Protein AF-A0A3A0BDJ6-F1 (afdb_monomer_lite)

Structure (mmCIF, N/CA/C/O backbone):
data_AF-A0A3A0BDJ6-F1
#
_entry.id   AF-A0A3A0BDJ6-F1
#
loop_
_atom_site.group_PDB
_atom_site.id
_atom_site.type_symbol
_atom_site.label_atom_id
_atom_site.label_alt_id
_atom_site.label_comp_id
_atom_site.l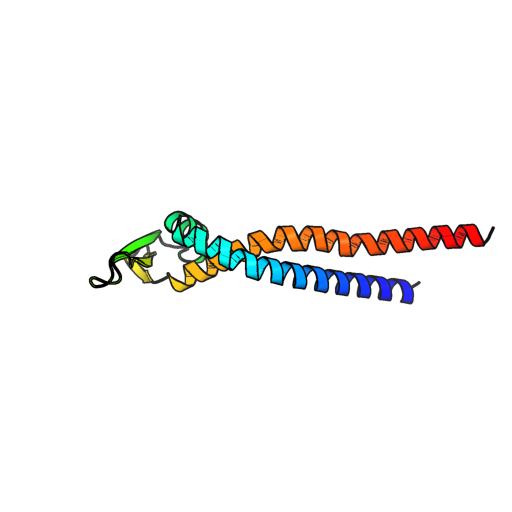abel_asym_id
_atom_site.label_entity_id
_atom_site.label_seq_id
_atom_site.pdbx_PDB_ins_code
_atom_site.Cartn_x
_atom_site.Cartn_y
_atom_site.Cartn_z
_atom_site.occupancy
_atom_site.B_iso_or_equiv
_atom_site.auth_seq_id
_atom_site.auth_comp_id
_atom_site.auth_asym_id
_atom_site.auth_atom_id
_atom_site.pdbx_PDB_model_num
ATOM 1 N N . MET A 1 1 ? 22.857 -13.213 -34.547 1.00 51.66 1 MET A N 1
ATOM 2 C CA . MET A 1 1 ? 21.525 -12.960 -33.936 1.00 51.66 1 MET A CA 1
ATOM 3 C C . MET A 1 1 ? 21.491 -13.129 -32.411 1.00 51.66 1 MET A C 1
ATOM 5 O O . MET A 1 1 ? 21.040 -12.197 -31.761 1.00 51.66 1 MET A O 1
ATOM 9 N N . LYS A 1 2 ? 22.020 -14.218 -31.819 1.00 54.47 2 LYS A N 1
ATOM 10 C CA . LYS A 1 2 ? 22.019 -14.462 -30.351 1.00 54.47 2 LYS A CA 1
ATOM 11 C C . LYS A 1 2 ? 22.566 -13.309 -29.479 1.00 54.47 2 LYS A C 1
ATOM 13 O O . LYS A 1 2 ? 21.906 -12.923 -28.523 1.00 54.47 2 LYS A O 1
ATOM 18 N N . LYS A 1 3 ? 23.711 -12.701 -29.836 1.00 57.44 3 LYS A N 1
ATOM 19 C CA . LYS A 1 3 ? 24.307 -11.581 -29.064 1.00 57.44 3 LYS A CA 1
ATOM 20 C C . LYS A 1 3 ? 23.465 -10.291 -29.082 1.00 57.44 3 LYS A C 1
ATOM 22 O O . LYS A 1 3 ? 23.394 -9.599 -28.075 1.00 57.44 3 LYS A O 1
ATOM 27 N N . ARG A 1 4 ? 22.789 -9.993 -30.202 1.00 59.91 4 ARG A N 1
ATOM 28 C CA . ARG A 1 4 ? 21.870 -8.842 -30.316 1.00 59.91 4 ARG A CA 1
ATOM 29 C C . ARG A 1 4 ? 20.599 -9.059 -29.491 1.00 59.91 4 ARG A C 1
ATOM 31 O O . ARG A 1 4 ? 20.152 -8.130 -28.846 1.00 59.91 4 ARG A O 1
ATOM 38 N N . PHE A 1 5 ? 20.060 -10.277 -29.467 1.00 62.16 5 PHE A N 1
ATOM 39 C CA . PHE A 1 5 ? 18.876 -10.602 -28.663 1.00 62.16 5 PHE A CA 1
ATOM 40 C C . PHE A 1 5 ? 19.155 -10.514 -27.153 1.00 62.16 5 PHE A C 1
ATOM 42 O O . PHE A 1 5 ? 18.351 -9.955 -26.414 1.00 62.16 5 PHE A O 1
ATOM 49 N N . GLY A 1 6 ? 20.328 -10.984 -26.709 1.00 68.25 6 GLY A N 1
ATOM 50 C CA . GLY A 1 6 ? 20.749 -10.885 -25.307 1.00 68.25 6 GLY A CA 1
ATOM 51 C C . GLY A 1 6 ? 20.923 -9.443 -24.818 1.00 68.25 6 GLY A C 1
ATOM 52 O O . GLY A 1 6 ? 20.474 -9.117 -23.725 1.00 68.25 6 GLY A O 1
ATOM 53 N N . GLY A 1 7 ? 21.500 -8.557 -25.640 1.00 69.75 7 GLY A N 1
ATOM 54 C CA . GLY A 1 7 ? 21.652 -7.138 -25.283 1.00 69.75 7 GLY A CA 1
ATOM 55 C C . GLY A 1 7 ? 20.323 -6.383 -25.165 1.00 69.75 7 GLY A C 1
ATOM 56 O O . GLY A 1 7 ? 20.200 -5.463 -24.364 1.00 69.75 7 GLY A O 1
ATOM 57 N N . VAL A 1 8 ? 19.310 -6.797 -25.926 1.00 72.06 8 VAL A N 1
ATOM 58 C CA . VAL A 1 8 ? 17.980 -6.167 -25.932 1.00 72.06 8 VAL A CA 1
ATOM 59 C C . VAL A 1 8 ? 17.157 -6.615 -24.735 1.00 72.06 8 VAL A C 1
ATOM 61 O O . VAL A 1 8 ? 16.563 -5.776 -24.068 1.00 72.06 8 VAL A O 1
ATOM 64 N N . LEU A 1 9 ? 17.203 -7.909 -24.409 1.00 75.62 9 LEU A N 1
ATOM 65 C CA . LEU A 1 9 ? 16.631 -8.444 -23.173 1.00 75.62 9 LEU A CA 1
ATOM 66 C C . LEU A 1 9 ? 17.267 -7.802 -21.934 1.00 75.62 9 LEU A C 1
ATOM 68 O O . LEU A 1 9 ? 16.553 -7.378 -21.032 1.00 75.62 9 LEU A O 1
ATOM 72 N N . ALA A 1 10 ? 18.596 -7.65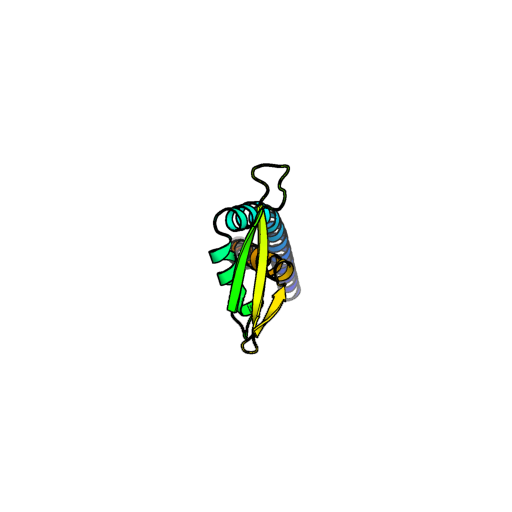9 -21.910 1.00 78.62 10 ALA A N 1
ATOM 73 C CA . ALA A 1 10 ? 19.286 -6.980 -20.816 1.00 78.62 10 ALA A CA 1
ATOM 74 C C . ALA A 1 10 ? 18.858 -5.505 -20.694 1.00 78.62 10 ALA A C 1
ATOM 76 O O . ALA A 1 10 ? 18.559 -5.044 -19.595 1.00 78.62 10 ALA A O 1
ATOM 77 N N . GLY A 1 11 ? 18.757 -4.779 -21.814 1.00 76.56 11 GLY A N 1
ATOM 78 C CA . GLY A 1 11 ? 18.287 -3.389 -21.828 1.00 76.56 11 GLY A CA 1
ATOM 79 C C . GLY A 1 11 ? 16.831 -3.226 -21.380 1.00 76.56 11 GLY A C 1
ATOM 80 O O . GLY A 1 11 ? 16.522 -2.291 -20.648 1.00 76.56 11 GLY A O 1
ATOM 81 N N . GLN A 1 12 ? 15.950 -4.155 -21.756 1.00 81.25 12 GLN A N 1
ATOM 82 C CA . GLN A 1 12 ? 14.553 -4.193 -21.309 1.00 81.25 12 GLN A CA 1
ATOM 83 C C . GLN A 1 12 ? 14.434 -4.447 -19.803 1.00 81.25 12 GLN A C 1
ATOM 85 O O . GLN A 1 12 ? 13.671 -3.758 -19.131 1.00 81.25 12 GLN A O 1
ATOM 90 N N . ILE A 1 13 ? 15.210 -5.393 -19.264 1.00 82.44 13 ILE A N 1
ATOM 91 C CA . ILE A 1 13 ? 15.235 -5.684 -17.823 1.00 82.44 13 ILE A CA 1
ATOM 92 C C . ILE A 1 13 ? 15.735 -4.463 -17.047 1.00 82.44 13 ILE A C 1
ATOM 94 O O . ILE A 1 13 ? 15.100 -4.054 -16.080 1.00 82.44 13 ILE A O 1
ATOM 98 N N . ILE A 1 14 ? 16.829 -3.837 -17.492 1.00 84.62 14 ILE A N 1
ATOM 99 C CA . ILE A 1 14 ? 17.374 -2.631 -16.851 1.00 84.62 14 ILE A CA 1
ATOM 100 C C . ILE A 1 14 ? 16.370 -1.474 -16.928 1.00 84.62 14 ILE A C 1
ATOM 102 O O . ILE A 1 14 ? 16.129 -0.811 -15.923 1.00 84.62 14 ILE A O 1
ATOM 106 N N . GLY A 1 15 ? 15.743 -1.255 -18.088 1.00 81.50 15 GLY A N 1
ATOM 107 C CA . GLY A 1 15 ? 14.713 -0.229 -18.259 1.00 81.50 15 GLY A CA 1
ATOM 108 C C . GLY A 1 15 ? 13.513 -0.442 -17.335 1.00 81.50 15 GLY A C 1
ATOM 109 O O . GLY A 1 15 ? 13.053 0.505 -16.703 1.00 81.50 15 GLY A O 1
ATOM 110 N N . LEU A 1 16 ? 13.056 -1.687 -17.187 1.00 84.81 16 LEU A N 1
ATOM 111 C CA . LEU A 1 16 ? 11.963 -2.041 -16.282 1.00 84.81 16 LEU A CA 1
ATOM 112 C C . LEU A 1 16 ? 12.345 -1.825 -14.811 1.00 84.81 16 LEU A C 1
ATOM 114 O O . LEU A 1 16 ? 11.549 -1.273 -14.053 1.00 84.81 16 LEU A O 1
ATOM 118 N N . ILE A 1 17 ? 13.572 -2.184 -14.419 1.00 85.81 17 ILE A N 1
ATOM 119 C CA . ILE A 1 17 ? 14.094 -1.914 -13.071 1.00 85.81 17 ILE A CA 1
ATOM 120 C C . ILE A 1 17 ? 14.106 -0.407 -12.800 1.00 85.81 17 ILE A C 1
ATOM 122 O O . ILE A 1 17 ? 13.586 0.022 -11.777 1.00 85.81 17 ILE A O 1
ATOM 126 N N . ILE A 1 18 ? 14.645 0.405 -13.714 1.00 87.25 18 ILE A N 1
ATOM 127 C CA . ILE A 1 18 ? 14.720 1.864 -13.538 1.00 87.25 18 ILE A CA 1
ATOM 128 C C . ILE A 1 18 ? 13.323 2.466 -13.398 1.00 87.25 18 ILE A C 1
ATOM 130 O O . ILE A 1 18 ? 13.089 3.250 -12.479 1.00 87.25 18 ILE A O 1
ATOM 134 N N . VAL A 1 19 ? 12.389 2.085 -14.273 1.00 87.94 19 VAL A N 1
ATOM 135 C CA . VAL A 1 19 ? 11.014 2.590 -14.219 1.00 87.94 19 VAL A CA 1
ATOM 136 C C . VAL A 1 19 ? 10.354 2.226 -12.898 1.00 87.94 19 VAL A C 1
ATOM 138 O O . VAL A 1 19 ? 9.771 3.103 -12.268 1.00 87.94 19 VAL A O 1
ATOM 141 N N . CYS A 1 20 ? 10.466 0.976 -12.448 1.00 86.00 20 CYS A N 1
ATOM 142 C CA . CYS A 1 20 ? 9.790 0.561 -11.224 1.00 86.00 20 CYS A CA 1
ATOM 143 C C . CYS A 1 20 ? 10.495 1.073 -9.953 1.00 86.00 20 CYS A C 1
ATOM 145 O O . CYS A 1 20 ? 9.831 1.329 -8.954 1.00 86.00 20 CYS A O 1
ATOM 147 N N . VAL A 1 21 ? 11.804 1.343 -9.984 1.00 88.56 21 VAL A N 1
ATOM 148 C CA . VAL A 1 21 ? 12.488 2.074 -8.900 1.00 88.56 21 VAL A CA 1
ATOM 149 C C . VAL A 1 21 ? 12.018 3.530 -8.846 1.00 88.56 21 VAL A C 1
ATOM 151 O O . VAL A 1 21 ? 11.658 4.019 -7.775 1.00 88.56 21 VAL A O 1
ATOM 154 N N . ALA A 1 22 ? 11.961 4.218 -9.989 1.00 87.75 22 ALA A N 1
ATOM 155 C CA . ALA A 1 22 ? 11.511 5.607 -10.061 1.00 87.75 22 ALA A CA 1
ATOM 156 C C . ALA A 1 22 ? 10.036 5.755 -9.653 1.00 87.75 22 ALA A C 1
ATOM 158 O O . ALA A 1 22 ? 9.699 6.622 -8.847 1.00 87.75 22 ALA A O 1
ATOM 159 N N . SER A 1 23 ? 9.155 4.879 -10.145 1.00 87.69 23 SER A N 1
ATOM 160 C CA . SER A 1 23 ? 7.747 4.872 -9.746 1.00 87.69 23 SER A CA 1
ATOM 161 C C . SER A 1 23 ? 7.569 4.479 -8.285 1.00 87.69 23 SER A C 1
ATOM 163 O O . SER A 1 23 ? 6.687 5.020 -7.630 1.00 87.69 23 SER A O 1
ATOM 165 N N . GLY A 1 24 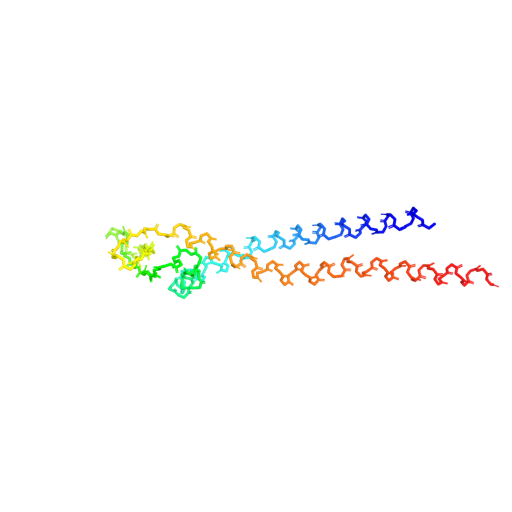? 8.402 3.576 -7.758 1.00 87.06 24 GLY A N 1
ATOM 166 C CA . GLY A 1 24 ? 8.421 3.224 -6.340 1.00 87.06 24 GLY A CA 1
ATOM 167 C C . GLY A 1 24 ? 8.744 4.430 -5.467 1.00 87.06 24 GLY A C 1
ATOM 168 O O . GLY A 1 24 ? 8.028 4.704 -4.512 1.00 87.06 24 GLY A O 1
ATOM 169 N N . PHE A 1 25 ? 9.753 5.217 -5.838 1.00 87.19 25 PHE A N 1
ATOM 170 C CA . PHE A 1 25 ? 10.107 6.439 -5.117 1.00 87.19 25 PHE A CA 1
ATOM 171 C C . PHE A 1 25 ? 8.987 7.490 -5.151 1.00 87.19 25 PHE A C 1
ATOM 173 O O . PHE A 1 25 ? 8.622 8.045 -4.115 1.00 87.19 25 PHE A O 1
ATOM 180 N N . ILE A 1 26 ? 8.386 7.724 -6.322 1.00 86.81 26 ILE A N 1
ATOM 181 C CA . ILE A 1 26 ? 7.255 8.655 -6.465 1.00 86.81 26 ILE A CA 1
ATOM 182 C C . ILE A 1 26 ? 6.052 8.166 -5.650 1.00 86.81 26 ILE A C 1
ATOM 184 O O . ILE A 1 26 ? 5.442 8.950 -4.919 1.00 86.81 26 ILE A O 1
ATOM 188 N N . ALA A 1 27 ? 5.730 6.874 -5.733 1.00 86.06 27 ALA A N 1
ATOM 189 C CA . ALA A 1 27 ? 4.652 6.271 -4.966 1.00 86.06 27 ALA A CA 1
ATOM 190 C C . ALA A 1 27 ? 4.919 6.377 -3.462 1.00 86.06 27 ALA A C 1
ATOM 192 O O . ALA A 1 27 ? 3.989 6.729 -2.747 1.00 86.06 27 ALA A O 1
ATOM 193 N N . LEU A 1 28 ? 6.165 6.171 -3.003 1.00 83.94 28 LEU A N 1
ATOM 194 C CA . LEU A 1 28 ? 6.582 6.295 -1.600 1.00 83.94 28 LEU A CA 1
ATOM 195 C C . LEU A 1 28 ? 6.370 7.715 -1.043 1.00 83.94 28 LEU A C 1
ATOM 197 O O . LEU A 1 28 ? 5.900 7.897 0.076 1.00 83.94 28 LEU A O 1
ATOM 201 N N . ILE A 1 29 ? 6.684 8.747 -1.817 1.00 85.44 29 ILE A N 1
ATOM 202 C CA . ILE A 1 29 ? 6.438 10.126 -1.371 1.00 85.44 29 ILE A CA 1
ATOM 203 C C . ILE A 1 29 ? 4.932 10.429 -1.383 1.00 85.44 29 ILE A C 1
ATOM 205 O O . ILE A 1 29 ? 4.403 11.043 -0.456 1.00 85.44 29 ILE A O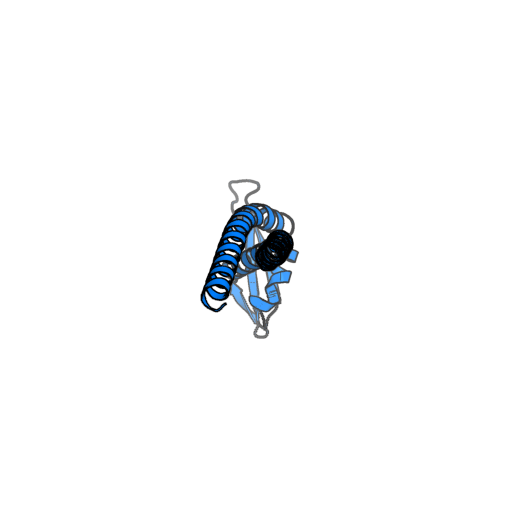 1
ATOM 209 N N . SER A 1 30 ? 4.224 9.957 -2.409 1.00 82.25 30 SER A N 1
ATOM 210 C CA . SER A 1 30 ? 2.808 10.272 -2.614 1.00 82.25 30 SER A CA 1
ATOM 211 C C . SER A 1 30 ? 1.892 9.579 -1.602 1.00 82.25 30 SER A C 1
ATOM 213 O O . SER A 1 30 ? 0.968 10.211 -1.093 1.00 82.25 30 SER A O 1
ATOM 215 N N . PHE A 1 31 ? 2.142 8.306 -1.264 1.00 82.31 31 PHE A N 1
ATOM 216 C CA . PHE A 1 31 ? 1.271 7.565 -0.341 1.00 82.31 31 PHE A CA 1
ATOM 217 C C . PHE A 1 31 ? 1.356 8.096 1.092 1.00 82.31 31 PHE A C 1
ATOM 219 O O . PHE A 1 31 ? 0.364 8.024 1.804 1.00 82.31 31 PHE A O 1
ATOM 226 N N . GLY A 1 32 ? 2.499 8.647 1.520 1.00 76.62 32 GLY A N 1
ATOM 227 C CA . GLY A 1 32 ? 2.616 9.256 2.845 1.00 76.62 32 GLY A CA 1
ATOM 228 C C . GLY A 1 32 ? 1.696 10.471 2.984 1.00 76.62 32 GLY A C 1
ATOM 229 O O . GLY A 1 32 ? 0.949 10.580 3.954 1.00 76.62 32 GLY A O 1
ATOM 230 N N . ALA A 1 33 ? 1.694 11.345 1.972 1.00 81.00 33 ALA A N 1
ATOM 231 C CA . ALA A 1 33 ? 0.830 12.522 1.939 1.00 81.00 33 ALA A CA 1
ATOM 232 C C . ALA A 1 33 ? -0.651 12.147 1.769 1.00 81.00 33 ALA A C 1
ATOM 234 O O . ALA A 1 33 ? -1.491 12.588 2.549 1.00 81.00 33 ALA A O 1
ATOM 235 N N . ILE A 1 34 ? -0.978 11.311 0.779 1.00 82.00 34 ILE A N 1
ATOM 236 C CA . ILE A 1 34 ? -2.366 10.930 0.484 1.00 82.00 34 ILE A CA 1
ATOM 237 C C . ILE A 1 34 ? -2.916 10.047 1.603 1.00 82.00 34 ILE A C 1
ATOM 239 O O . ILE A 1 34 ? -3.936 10.385 2.192 1.00 82.00 34 ILE A O 1
ATOM 243 N N . GLY A 1 35 ? -2.210 8.964 1.933 1.00 80.75 35 GLY A N 1
ATOM 244 C CA . GLY A 1 35 ? -2.609 7.986 2.942 1.00 80.75 35 GLY A CA 1
ATOM 245 C C . GLY A 1 35 ? -2.747 8.600 4.332 1.00 80.75 35 GLY A C 1
ATOM 246 O O . GLY A 1 35 ? -3.731 8.334 5.019 1.00 80.75 35 GLY A O 1
ATOM 247 N N . GLY A 1 36 ? -1.816 9.473 4.729 1.00 80.19 36 GLY A N 1
ATOM 248 C CA . GLY A 1 36 ? -1.900 10.190 6.002 1.00 80.19 36 GLY A CA 1
ATOM 249 C C . GLY A 1 36 ? -3.121 11.110 6.078 1.00 80.19 36 GLY A C 1
ATOM 250 O O . GLY A 1 36 ? -3.862 11.071 7.060 1.00 80.19 36 GLY A O 1
ATOM 251 N N . VAL A 1 37 ? -3.381 11.894 5.025 1.00 83.50 37 VAL A N 1
ATOM 252 C CA . VAL A 1 37 ? -4.548 12.789 4.976 1.00 83.50 37 VAL A CA 1
ATOM 253 C C . VAL A 1 37 ? -5.853 11.997 4.950 1.00 83.50 37 VAL A C 1
ATOM 255 O O . VAL A 1 37 ? -6.771 12.351 5.682 1.00 83.50 37 VAL A O 1
ATOM 258 N N . THR A 1 38 ? -5.946 10.913 4.177 1.00 84.06 38 THR A N 1
ATOM 259 C CA . THR A 1 38 ? -7.157 10.076 4.124 1.00 84.06 38 THR A CA 1
ATOM 260 C C . THR A 1 38 ? -7.432 9.362 5.441 1.00 84.06 38 THR A C 1
ATOM 262 O O . THR A 1 38 ? -8.584 9.278 5.852 1.00 84.06 38 THR A O 1
ATOM 265 N N . MET A 1 39 ? -6.394 8.898 6.146 1.00 81.69 39 MET A N 1
ATOM 266 C CA . MET A 1 39 ? -6.559 8.306 7.479 1.00 81.69 39 MET A CA 1
ATOM 267 C C . MET A 1 39 ? -7.018 9.337 8.508 1.00 81.69 39 MET A C 1
ATOM 269 O O . MET A 1 39 ? -7.760 8.991 9.419 1.00 81.69 39 MET A O 1
ATOM 273 N N . ALA A 1 40 ? -6.606 10.597 8.366 1.00 81.25 40 ALA A N 1
ATOM 274 C CA . ALA A 1 40 ? -7.054 11.669 9.246 1.00 81.25 40 ALA A CA 1
ATOM 275 C C . ALA A 1 40 ? -8.477 12.157 8.917 1.00 81.25 40 ALA A C 1
ATOM 277 O O . ALA A 1 40 ? -9.228 12.497 9.828 1.00 81.25 40 ALA A O 1
ATOM 278 N N . SER A 1 41 ? -8.855 12.211 7.636 1.00 84.44 41 SER A N 1
ATOM 279 C CA . SER A 1 41 ? -10.141 12.767 7.193 1.00 84.44 41 SER A CA 1
ATOM 280 C C . SER A 1 41 ? -11.275 11.744 7.135 1.00 84.44 41 SER A C 1
ATOM 282 O O . SER A 1 41 ? -12.423 12.095 7.398 1.00 84.44 41 SER A O 1
ATOM 284 N N . ALA A 1 42 ? -10.966 10.490 6.810 1.00 85.31 42 ALA A N 1
ATOM 285 C CA . ALA A 1 42 ? -11.920 9.392 6.681 1.00 85.31 42 ALA A CA 1
ATOM 286 C C . ALA A 1 42 ? -11.353 8.088 7.287 1.00 85.31 42 ALA A C 1
ATOM 288 O O . ALA A 1 42 ? -11.174 7.089 6.575 1.00 85.31 42 ALA A O 1
ATOM 289 N N . PRO A 1 43 ? -11.057 8.069 8.603 1.00 83.38 43 PRO A N 1
ATOM 290 C CA . PRO A 1 43 ? -10.428 6.923 9.256 1.00 83.38 43 PRO A CA 1
ATOM 291 C C . PRO A 1 43 ? -11.268 5.649 9.140 1.00 83.38 43 PRO A C 1
ATOM 293 O O . PRO A 1 43 ? -10.748 4.607 8.753 1.00 83.38 43 PRO A O 1
ATOM 296 N N . GLU A 1 44 ? -12.573 5.726 9.409 1.00 85.00 44 GLU A N 1
ATOM 297 C CA . GLU A 1 44 ? -13.458 4.555 9.414 1.00 85.00 44 GLU A CA 1
ATOM 298 C C . GLU A 1 44 ? -13.488 3.846 8.052 1.00 85.00 44 GLU A C 1
ATOM 300 O O . GLU A 1 44 ? -13.244 2.645 7.974 1.00 85.00 44 GLU A O 1
ATOM 305 N N . GLN A 1 45 ? -13.687 4.599 6.967 1.00 87.38 45 GLN A N 1
ATOM 306 C CA . GLN A 1 45 ? -13.685 4.060 5.601 1.00 87.38 45 GLN A CA 1
ATOM 307 C C . GLN A 1 45 ? -12.331 3.433 5.248 1.00 87.38 45 GLN A C 1
ATOM 309 O O . GLN A 1 45 ? -12.266 2.364 4.639 1.00 87.38 45 GLN A O 1
ATOM 314 N N . THR A 1 46 ? -11.243 4.082 5.669 1.00 86.69 46 THR A N 1
ATOM 315 C CA . THR A 1 46 ? -9.880 3.606 5.416 1.00 86.69 46 THR A CA 1
ATOM 316 C C . THR A 1 46 ? -9.605 2.284 6.135 1.00 86.69 46 THR A C 1
ATOM 318 O O . THR A 1 46 ? -9.030 1.367 5.547 1.00 86.69 46 THR A O 1
ATOM 321 N N . PHE A 1 47 ? -10.039 2.146 7.389 1.00 88.19 47 PHE A N 1
ATOM 322 C CA . PHE A 1 47 ? -9.846 0.918 8.160 1.00 88.19 47 PHE A CA 1
ATOM 323 C C . PHE A 1 47 ? -10.810 -0.200 7.751 1.00 88.19 47 PHE A C 1
ATOM 325 O O . PHE A 1 47 ? -10.412 -1.364 7.747 1.00 88.19 47 PHE A O 1
ATOM 332 N N . GLN A 1 48 ? -12.029 0.131 7.320 1.00 88.44 48 GLN A N 1
ATOM 333 C CA . GLN A 1 48 ? -12.960 -0.839 6.739 1.00 88.44 48 GLN A CA 1
ATOM 334 C C . GLN A 1 48 ? -12.434 -1.431 5.428 1.00 88.44 48 GLN A C 1
ATOM 336 O O . GLN A 1 48 ? -12.582 -2.629 5.201 1.00 88.44 48 GLN A O 1
ATOM 341 N N . TYR A 1 49 ? -11.754 -0.638 4.594 1.00 87.94 49 TYR A N 1
ATOM 342 C CA . TYR A 1 49 ? -11.129 -1.139 3.365 1.00 87.94 49 TYR A CA 1
ATOM 343 C C . TYR A 1 49 ? -10.107 -2.258 3.632 1.00 87.94 49 TYR A C 1
ATOM 345 O O . TYR A 1 49 ? -10.008 -3.213 2.862 1.00 87.94 49 TYR A O 1
ATOM 353 N N . VAL A 1 50 ? -9.370 -2.175 4.744 1.00 90.00 50 VAL A N 1
ATOM 354 C CA . VAL A 1 50 ? -8.359 -3.179 5.119 1.00 90.00 50 VAL A CA 1
ATOM 355 C C . VAL A 1 50 ? -8.856 -4.239 6.095 1.00 90.00 50 VAL A C 1
ATOM 357 O O . VAL A 1 50 ? -8.123 -5.192 6.368 1.00 90.00 50 VAL A O 1
ATOM 360 N N . ALA A 1 51 ? -10.097 -4.123 6.572 1.00 88.25 51 ALA A N 1
ATOM 361 C CA . ALA A 1 51 ? -10.717 -5.060 7.504 1.00 88.25 51 ALA A CA 1
ATOM 362 C C . ALA A 1 51 ? -10.615 -6.535 7.073 1.00 88.25 51 ALA A C 1
ATOM 364 O O . ALA A 1 51 ? -10.269 -7.355 7.924 1.00 88.25 51 ALA A O 1
ATOM 365 N N . PRO A 1 52 ? -10.794 -6.907 5.784 1.00 89.50 52 PRO A N 1
ATOM 366 C CA . PRO A 1 52 ? -10.662 -8.303 5.361 1.00 89.50 52 PRO A CA 1
ATOM 367 C C . PRO A 1 52 ? -9.267 -8.900 5.601 1.00 89.50 52 PRO A C 1
ATOM 369 O O . PRO A 1 52 ? -9.132 -10.111 5.748 1.00 89.50 52 PRO A O 1
ATOM 372 N N . PHE A 1 53 ? -8.224 -8.065 5.645 1.00 88.44 53 PHE A N 1
ATOM 373 C CA . PHE A 1 53 ? -6.840 -8.500 5.851 1.00 88.44 53 PHE A CA 1
ATOM 374 C C . PHE A 1 53 ? -6.417 -8.444 7.319 1.00 88.44 53 PHE A C 1
ATOM 376 O O . PHE A 1 53 ? -5.578 -9.233 7.753 1.00 88.44 53 PHE A O 1
ATOM 383 N N . THR A 1 54 ? -6.970 -7.511 8.092 1.00 89.12 54 THR A N 1
ATOM 384 C CA . THR A 1 54 ? -6.607 -7.319 9.502 1.00 89.12 54 THR A CA 1
ATOM 385 C C . THR A 1 54 ? -7.496 -8.069 10.479 1.00 89.12 54 THR A C 1
ATOM 387 O O . THR A 1 54 ? -7.020 -8.435 11.552 1.00 89.12 54 THR A O 1
ATOM 390 N N . CYS A 1 55 ? -8.752 -8.314 10.115 1.00 89.81 55 CYS A N 1
ATOM 391 C CA . CYS A 1 55 ? -9.772 -8.945 10.944 1.00 89.81 55 CYS A CA 1
ATOM 392 C C . CYS A 1 55 ? -10.668 -9.870 10.089 1.00 89.81 55 CYS A C 1
ATOM 394 O O . CYS A 1 55 ? -11.851 -9.598 9.910 1.00 89.81 55 CYS A O 1
ATOM 396 N N . PRO A 1 56 ? -10.131 -10.973 9.530 1.00 87.06 56 PRO A N 1
ATOM 397 C CA . PRO A 1 56 ? -10.859 -11.811 8.569 1.00 87.06 56 PRO A CA 1
ATOM 398 C C . PRO A 1 56 ? -12.067 -12.553 9.165 1.00 87.06 56 PRO A C 1
ATOM 400 O O . PRO A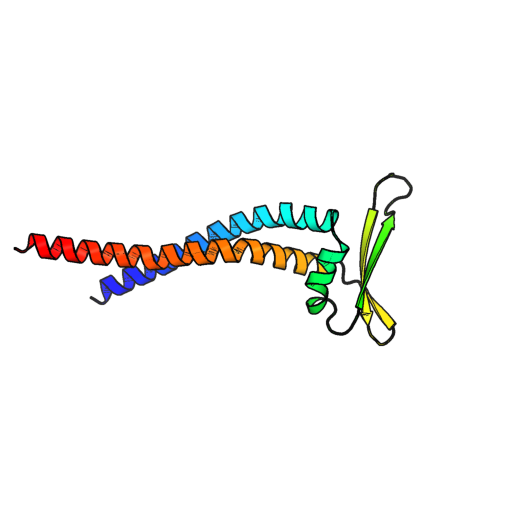 1 56 ? -13.006 -12.869 8.443 1.00 87.06 56 PRO A O 1
ATOM 403 N N . ASN A 1 57 ? -12.042 -12.838 10.470 1.00 87.19 57 ASN A N 1
ATOM 404 C CA . ASN A 1 57 ? -13.057 -13.640 11.168 1.00 87.19 57 ASN A CA 1
ATOM 405 C C . ASN A 1 57 ? -13.831 -12.828 12.222 1.00 87.19 57 ASN A C 1
ATOM 407 O O . ASN A 1 57 ? -14.391 -13.401 13.157 1.00 87.19 57 ASN A O 1
ATOM 411 N N . GLY A 1 58 ? -13.807 -11.500 12.124 1.00 86.38 58 GLY A N 1
ATOM 412 C CA . GLY A 1 58 ? -14.404 -10.619 13.119 1.00 86.38 58 GLY A CA 1
ATOM 413 C C . GLY A 1 58 ? -14.908 -9.319 12.514 1.00 86.38 58 GLY A C 1
ATOM 414 O O . GLY A 1 58 ? -14.893 -9.122 11.299 1.00 86.38 58 GLY A O 1
ATOM 415 N N . THR A 1 59 ? -15.357 -8.425 13.382 1.00 89.00 59 THR A N 1
ATOM 416 C CA . THR A 1 59 ? -15.790 -7.079 13.017 1.00 89.00 59 THR A CA 1
ATOM 417 C C . THR A 1 59 ? -14.764 -6.066 13.487 1.00 89.00 59 THR A C 1
ATOM 419 O O . THR A 1 59 ? -14.306 -6.116 14.628 1.00 89.00 59 THR A O 1
ATOM 422 N N . VAL A 1 60 ? -14.409 -5.135 12.606 1.00 90.31 60 VAL A N 1
ATOM 423 C CA . VAL A 1 60 ? -13.538 -4.017 12.965 1.00 90.31 60 VAL A CA 1
ATOM 424 C C . VAL A 1 60 ? -14.370 -2.955 13.675 1.00 90.31 60 VAL A C 1
ATOM 426 O O . VAL A 1 60 ? -15.311 -2.420 13.094 1.00 90.31 60 VAL A O 1
ATOM 429 N N . GLU A 1 61 ? -14.010 -2.645 14.916 1.00 88.69 61 GLU A N 1
ATOM 430 C CA . GLU A 1 61 ? -14.538 -1.510 15.666 1.00 88.69 61 GLU A CA 1
ATOM 431 C C . GLU A 1 61 ? -13.522 -0.365 15.657 1.00 88.69 61 GLU A C 1
ATOM 433 O O . GLU A 1 61 ? -12.325 -0.552 15.887 1.00 88.69 61 GLU A O 1
ATOM 438 N N . TYR A 1 62 ? -14.021 0.839 15.395 1.00 84.56 62 TYR A N 1
ATOM 439 C CA . TYR A 1 62 ? -13.250 2.072 15.424 1.00 84.56 62 TYR A CA 1
ATOM 440 C C . TYR A 1 62 ? -13.661 2.895 16.642 1.00 84.56 62 TYR A C 1
ATOM 442 O O . TYR A 1 62 ? -14.844 3.185 16.830 1.00 84.56 62 TYR A O 1
ATOM 450 N N . GLN A 1 63 ? -12.685 3.302 17.453 1.00 85.00 63 GLN A N 1
ATOM 451 C CA . GLN A 1 63 ? -12.911 4.197 18.580 1.00 85.00 63 GLN A CA 1
ATOM 452 C C . GLN A 1 63 ? -11.964 5.390 18.514 1.00 85.00 63 GLN A C 1
ATOM 454 O O . GLN A 1 63 ? -10.739 5.252 18.508 1.00 85.00 63 GLN A O 1
ATOM 459 N N . GLN A 1 64 ? -12.551 6.584 18.510 1.00 81.69 64 GLN A N 1
ATOM 460 C CA . GLN A 1 64 ? -11.820 7.834 18.641 1.00 81.69 64 GLN A CA 1
ATOM 461 C C . GLN A 1 64 ? -11.962 8.341 20.070 1.00 81.69 64 GLN A C 1
ATOM 463 O O . GLN A 1 64 ? -13.072 8.559 20.555 1.00 81.69 64 GLN A O 1
ATOM 468 N N . TYR A 1 65 ? -10.839 8.551 20.745 1.00 80.38 65 TYR A N 1
ATOM 469 C CA . TYR A 1 65 ? -10.819 9.054 22.112 1.00 80.38 65 TYR A CA 1
ATOM 470 C C . TYR A 1 65 ? -9.922 10.275 22.216 1.00 80.38 65 TYR A C 1
ATOM 472 O O . TYR A 1 65 ? -9.002 10.502 21.426 1.00 80.38 65 TYR A O 1
ATOM 480 N N . ARG A 1 66 ? -10.214 11.103 23.214 1.00 76.69 66 ARG A N 1
ATOM 481 C CA . ARG A 1 66 ? -9.397 12.269 23.518 1.00 76.69 66 ARG A CA 1
ATOM 482 C C . ARG A 1 66 ? -8.104 11.785 24.167 1.00 76.69 66 ARG A C 1
ATOM 484 O O . ARG A 1 66 ? -8.135 11.225 25.259 1.00 76.69 66 ARG A O 1
ATOM 491 N N . ALA A 1 67 ? -6.982 11.986 23.485 1.00 72.50 67 ALA A N 1
ATOM 492 C CA . ALA A 1 67 ? -5.683 11.497 23.931 1.00 72.50 67 ALA A CA 1
ATOM 493 C C . ALA A 1 67 ? -5.155 12.293 25.134 1.00 72.50 67 ALA A C 1
ATOM 495 O O . ALA A 1 67 ? -4.433 11.756 25.968 1.00 72.50 67 ALA A O 1
ATOM 496 N N . SER A 1 68 ? -5.538 13.571 25.242 1.00 70.19 68 SER A N 1
ATOM 497 C CA . SER A 1 68 ? -5.103 14.448 26.326 1.00 70.19 68 SER A CA 1
ATOM 498 C C . SER A 1 68 ? -6.196 15.407 26.785 1.00 70.19 68 SER A C 1
ATOM 500 O O . SER A 1 68 ? -6.858 16.093 25.997 1.00 70.19 68 SER A O 1
ATOM 502 N N . TYR A 1 69 ? -6.349 15.508 28.104 1.00 67.12 69 TYR A N 1
ATOM 503 C CA . TYR A 1 69 ? -7.200 16.515 28.737 1.00 67.12 69 TYR A CA 1
ATOM 504 C C . TYR A 1 69 ? -6.536 17.902 28.763 1.00 67.12 69 TYR A C 1
ATOM 506 O O . TYR A 1 69 ? -7.245 18.906 28.776 1.00 67.12 69 TYR A O 1
ATOM 514 N N . ASN A 1 70 ? -5.200 17.968 28.669 1.00 70.00 70 ASN A N 1
ATOM 515 C CA . ASN A 1 70 ? -4.418 19.209 28.765 1.00 70.00 70 ASN A CA 1
ATOM 516 C C . ASN A 1 70 ? -4.135 19.884 27.413 1.00 70.00 70 ASN A C 1
ATOM 518 O O . ASN A 1 70 ? -3.657 21.017 27.388 1.00 70.00 70 ASN A O 1
ATOM 522 N N . ARG A 1 71 ? -4.423 19.218 26.289 1.00 67.88 71 ARG A N 1
ATOM 523 C CA . ARG A 1 71 ? -4.280 19.783 24.939 1.00 67.88 71 ARG A CA 1
ATOM 524 C C . ARG A 1 71 ? -5.604 19.666 24.181 1.00 67.88 71 ARG A C 1
ATOM 526 O O . ARG A 1 71 ? -5.954 18.576 23.729 1.00 67.88 71 ARG A O 1
ATOM 533 N N . PRO A 1 72 ? -6.395 20.749 24.078 1.00 67.69 72 PRO A N 1
ATOM 534 C CA . PRO A 1 72 ? -7.630 20.714 23.304 1.00 67.69 72 PRO A CA 1
ATOM 535 C C . PRO A 1 72 ? -7.311 20.403 21.834 1.00 67.69 72 PRO A C 1
ATOM 537 O O . PRO A 1 72 ? -6.480 21.071 21.226 1.00 67.69 72 PRO A O 1
ATOM 540 N N . GLY A 1 73 ? -7.954 19.368 21.285 1.00 67.69 73 GLY A N 1
ATOM 541 C CA . GLY A 1 73 ? -7.768 18.917 19.899 1.00 67.69 73 GLY A CA 1
ATOM 542 C C . GLY A 1 73 ? -6.902 17.665 19.714 1.00 67.69 73 GLY A C 1
ATOM 543 O O . GLY A 1 73 ? -6.817 17.165 18.598 1.00 67.69 73 GLY A O 1
ATOM 544 N N . GLU A 1 74 ? -6.289 17.127 20.773 1.00 71.69 74 GLU A N 1
ATOM 545 C CA . GLU A 1 74 ? -5.502 15.891 20.682 1.00 71.69 74 GLU A CA 1
ATOM 546 C C . GLU A 1 74 ? -6.432 14.666 20.743 1.00 71.69 74 GLU A C 1
ATOM 548 O O . GLU A 1 74 ? -6.932 14.286 21.807 1.00 71.69 74 GLU A O 1
ATOM 553 N N . TYR A 1 75 ? -6.695 14.070 19.581 1.00 73.69 75 TYR A N 1
ATOM 554 C CA . TYR A 1 75 ? -7.469 12.838 19.436 1.00 73.69 75 TYR A CA 1
ATOM 555 C C . TYR A 1 75 ? -6.544 11.691 19.041 1.00 73.69 75 TYR A C 1
ATOM 557 O O . TYR A 1 75 ? -5.624 11.875 18.247 1.00 73.69 75 TYR A O 1
ATOM 565 N N . SER A 1 76 ? -6.801 10.512 19.595 1.00 78.50 76 SER A N 1
ATOM 566 C CA . SER A 1 76 ? -6.151 9.267 19.206 1.00 78.50 76 SER A CA 1
ATOM 567 C C . SER A 1 76 ? -7.199 8.281 18.708 1.00 78.50 76 SER A C 1
ATOM 569 O O . SER A 1 76 ? -8.393 8.402 19.002 1.00 78.50 76 SER A O 1
ATOM 571 N N . ILE A 1 77 ? -6.730 7.330 17.916 1.00 82.69 77 ILE A N 1
ATOM 572 C CA . ILE A 1 77 ? -7.537 6.328 17.242 1.00 82.69 77 ILE A CA 1
ATOM 573 C C . ILE A 1 77 ? -7.075 4.963 17.732 1.00 82.69 77 ILE A C 1
ATOM 575 O O . ILE A 1 77 ? -5.884 4.661 17.676 1.00 82.69 77 ILE A O 1
ATOM 579 N N . ILE A 1 78 ? -8.026 4.144 18.169 1.00 87.12 78 ILE A N 1
ATOM 580 C CA . ILE A 1 78 ? -7.832 2.711 18.380 1.00 87.12 78 ILE A CA 1
ATOM 581 C C . ILE A 1 78 ? -8.743 1.965 17.408 1.00 87.12 78 ILE A C 1
ATOM 583 O O . ILE A 1 78 ? -9.914 2.312 17.226 1.00 87.12 78 ILE A O 1
ATOM 587 N N . VAL A 1 79 ? -8.179 0.940 16.778 1.00 89.19 79 VAL A N 1
ATOM 588 C CA . VAL A 1 79 ? -8.884 0.017 15.892 1.00 89.19 79 VAL A CA 1
ATOM 589 C C . VAL A 1 79 ? -8.795 -1.375 16.502 1.00 89.19 79 VAL A C 1
ATOM 591 O O . VAL A 1 79 ? -7.707 -1.944 16.617 1.00 89.19 79 VAL A O 1
ATOM 594 N N . GLU A 1 80 ? -9.941 -1.934 16.873 1.00 92.12 80 GLU A N 1
ATOM 595 C CA . GLU A 1 80 ? -10.037 -3.265 17.469 1.00 92.12 80 GLU A CA 1
ATOM 596 C C . GLU A 1 80 ? -10.688 -4.241 16.492 1.00 92.12 80 GLU A C 1
ATOM 598 O O . GLU A 1 80 ? -11.614 -3.901 15.760 1.00 92.12 80 GLU A O 1
ATOM 603 N N . CYS A 1 81 ? -10.212 -5.480 16.491 1.00 91.94 81 CYS A N 1
ATOM 604 C CA . CYS A 1 81 ? -10.912 -6.603 15.886 1.00 91.94 81 CYS A CA 1
ATOM 605 C C . CYS A 1 81 ? -11.688 -7.322 16.988 1.00 91.94 81 CYS A C 1
ATOM 607 O O . CYS A 1 81 ? -11.082 -7.774 17.964 1.00 91.94 81 CYS A O 1
ATOM 609 N N . VAL A 1 82 ? -13.006 -7.412 16.828 1.00 92.38 82 VAL A N 1
ATOM 610 C CA . VAL A 1 82 ? -13.904 -8.153 17.715 1.00 92.38 82 VAL A CA 1
ATOM 611 C C . VAL A 1 82 ? -14.243 -9.476 17.041 1.00 92.38 82 VAL A C 1
ATOM 613 O O . VAL A 1 82 ? -14.889 -9.500 15.993 1.00 92.38 82 VAL A O 1
ATOM 616 N N . ALA A 1 83 ? -13.768 -10.582 17.604 1.00 89.69 83 ALA A N 1
ATOM 617 C CA . ALA A 1 83 ? -14.068 -11.912 17.089 1.00 89.69 83 ALA A CA 1
ATOM 618 C C . ALA A 1 83 ? -15.470 -12.379 17.524 1.00 89.69 83 ALA A C 1
ATOM 620 O O . ALA A 1 83 ? -16.087 -11.818 18.429 1.00 89.69 83 ALA A O 1
ATOM 621 N N . ALA A 1 84 ? -15.983 -13.430 16.879 1.00 86.75 84 ALA A N 1
ATOM 622 C CA . ALA A 1 84 ? -17.318 -13.971 17.159 1.00 86.75 84 ALA A CA 1
ATOM 623 C C . ALA A 1 84 ? -17.490 -14.505 18.598 1.00 86.75 84 ALA A C 1
ATOM 625 O O . ALA A 1 84 ? -18.613 -14.618 19.081 1.00 86.75 84 ALA A O 1
ATOM 626 N N . ASP A 1 85 ? -16.388 -14.819 19.283 1.00 87.81 85 ASP A N 1
ATOM 627 C CA . ASP A 1 85 ? -16.358 -15.211 20.697 1.00 87.81 85 ASP A CA 1
ATOM 628 C C . ASP A 1 85 ? -16.368 -14.008 21.663 1.00 87.81 85 ASP A C 1
ATOM 630 O O . ASP A 1 85 ? -16.347 -14.187 22.880 1.00 87.81 85 ASP A O 1
ATOM 634 N N . GLY A 1 86 ? -16.408 -12.781 21.133 1.00 84.88 86 GLY A N 1
ATOM 635 C CA . GLY A 1 86 ? -16.366 -11.535 21.894 1.00 84.88 86 GLY A CA 1
ATOM 636 C C . GLY A 1 86 ? -14.960 -11.103 22.314 1.00 84.88 86 GLY A C 1
ATOM 637 O O . GLY A 1 86 ? -14.824 -10.069 22.973 1.00 84.88 86 GLY A O 1
ATOM 638 N N . SER A 1 87 ? -13.911 -11.847 21.946 1.00 89.81 87 SER A N 1
ATOM 639 C CA . SER A 1 87 ? -12.534 -11.433 22.212 1.00 89.81 87 SER A CA 1
ATOM 640 C C . SER A 1 87 ? -12.170 -10.193 21.391 1.00 89.81 87 SER A C 1
ATOM 642 O O . SER A 1 87 ? -12.538 -10.059 20.222 1.00 89.81 87 SER A O 1
ATOM 644 N N . ARG A 1 88 ? -11.461 -9.256 22.031 1.00 91.88 88 ARG A N 1
ATOM 645 C CA . ARG A 1 88 ? -11.016 -7.992 21.432 1.00 91.88 88 ARG A CA 1
ATOM 646 C C . ARG A 1 88 ? -9.505 -8.007 21.271 1.00 91.88 88 ARG A C 1
ATOM 648 O O . ARG A 1 88 ? -8.783 -8.303 22.222 1.00 91.88 88 ARG A O 1
ATOM 655 N N . THR A 1 89 ? -9.025 -7.664 20.082 1.00 91.50 89 THR A N 1
ATOM 656 C CA . THR A 1 89 ? -7.589 -7.522 19.810 1.00 91.50 89 THR A CA 1
ATOM 657 C C . THR A 1 89 ? -7.300 -6.185 19.150 1.00 91.50 89 THR A C 1
ATOM 659 O O . THR A 1 89 ? -7.936 -5.850 18.152 1.00 91.50 89 THR A O 1
ATOM 662 N N . ASP A 1 90 ? -6.323 -5.445 19.674 1.00 90.88 90 ASP A N 1
ATOM 663 C CA . ASP A 1 90 ? -5.842 -4.215 19.045 1.00 90.88 90 ASP A CA 1
ATOM 664 C C . ASP A 1 90 ? -5.119 -4.548 17.731 1.00 90.88 90 ASP A C 1
ATOM 666 O O . ASP A 1 90 ? -4.138 -5.302 17.693 1.00 90.88 90 ASP A O 1
ATOM 670 N N . ILE A 1 91 ? -5.631 -3.990 16.637 1.00 91.69 91 ILE A N 1
ATOM 671 C CA . ILE A 1 91 ? -5.088 -4.143 15.287 1.00 91.69 91 ILE A CA 1
ATOM 672 C C . ILE A 1 91 ? -4.646 -2.808 14.685 1.00 91.69 91 ILE A C 1
ATOM 674 O O . ILE A 1 91 ? -4.282 -2.783 13.510 1.00 91.69 91 ILE A O 1
ATOM 678 N N . THR A 1 92 ? -4.616 -1.720 15.457 1.00 88.50 92 THR A N 1
ATOM 679 C CA . THR A 1 92 ? -4.347 -0.350 14.986 1.00 88.50 92 THR A CA 1
ATOM 680 C C . THR A 1 92 ? -3.091 -0.283 14.118 1.00 88.50 92 THR A C 1
ATOM 682 O O . THR A 1 92 ? -3.145 0.143 12.964 1.00 88.50 92 THR A O 1
ATOM 685 N N . GLY A 1 93 ? -1.962 -0.795 14.617 1.00 86.44 93 GLY A N 1
ATOM 686 C CA . GLY A 1 93 ? -0.696 -0.778 13.876 1.00 86.44 93 GLY A CA 1
ATOM 687 C C . GLY A 1 93 ? -0.732 -1.603 12.584 1.00 86.44 93 GLY A C 1
ATOM 688 O O . GLY A 1 93 ? -0.217 -1.169 11.553 1.00 86.44 93 GLY A O 1
ATOM 689 N N . LYS A 1 94 ? -1.392 -2.770 12.606 1.00 88.56 94 LYS A N 1
ATOM 690 C CA . LYS A 1 94 ? -1.564 -3.611 11.411 1.00 88.56 94 LYS A CA 1
ATOM 691 C C . LYS A 1 94 ? -2.456 -2.914 10.387 1.00 88.56 94 LYS A C 1
ATOM 693 O O . LYS A 1 94 ? -2.114 -2.888 9.210 1.00 88.56 94 LYS A O 1
ATOM 698 N N . ALA A 1 95 ? -3.564 -2.326 10.825 1.00 88.12 95 ALA A N 1
ATOM 699 C CA . ALA A 1 95 ? -4.519 -1.635 9.968 1.00 88.12 95 ALA A CA 1
ATOM 700 C C . ALA A 1 95 ? -3.891 -0.422 9.278 1.00 88.12 95 ALA A C 1
ATOM 702 O O . ALA A 1 95 ? -4.031 -0.281 8.065 1.00 88.12 95 ALA A O 1
ATOM 703 N N . ILE A 1 96 ? -3.104 0.376 10.003 1.00 87.81 96 ILE A N 1
ATOM 704 C CA . ILE A 1 96 ? -2.327 1.476 9.416 1.00 87.81 96 ILE A CA 1
ATOM 705 C C . ILE A 1 96 ? -1.346 0.943 8.368 1.00 87.81 96 ILE A C 1
ATOM 707 O O . ILE A 1 96 ? -1.300 1.462 7.254 1.00 87.81 96 ILE A O 1
ATOM 711 N N . PHE A 1 97 ? -0.593 -0.116 8.683 1.00 89.31 97 PHE A N 1
ATOM 712 C CA . PHE A 1 97 ? 0.372 -0.692 7.746 1.00 89.31 97 PHE A CA 1
ATOM 713 C C . PHE A 1 97 ? -0.293 -1.199 6.460 1.00 89.31 97 PHE A C 1
ATOM 715 O O . PHE A 1 97 ? 0.147 -0.847 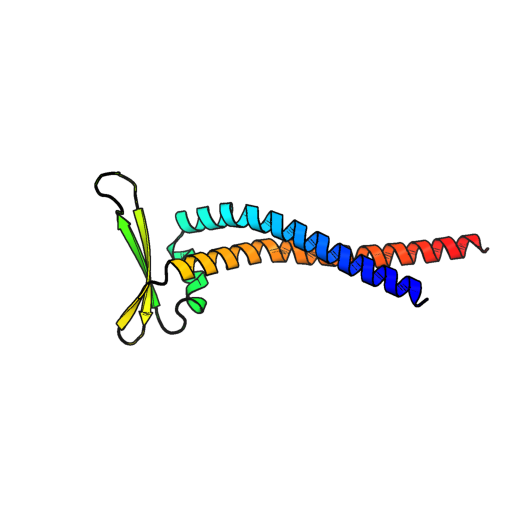5.367 1.00 89.31 97 PHE A O 1
ATOM 722 N N . TYR A 1 98 ? -1.369 -1.982 6.570 1.00 90.25 98 TYR A N 1
ATOM 723 C CA . TYR A 1 98 ? -2.084 -2.494 5.399 1.00 90.25 98 TYR A CA 1
ATOM 724 C C . TYR A 1 98 ? -2.741 -1.381 4.590 1.00 90.25 98 TYR A C 1
ATOM 726 O O . TYR A 1 98 ? -2.752 -1.456 3.363 1.00 90.25 98 TYR A O 1
ATOM 734 N N . ALA A 1 99 ? -3.249 -0.335 5.242 1.00 88.31 99 ALA A N 1
ATOM 735 C CA . ALA A 1 99 ? -3.866 0.777 4.533 1.00 88.31 99 ALA A CA 1
ATOM 736 C C . ALA A 1 99 ? -2.806 1.583 3.772 1.00 88.31 99 ALA A C 1
ATOM 738 O O . ALA A 1 99 ? -2.969 1.840 2.581 1.00 88.31 99 ALA A O 1
ATOM 739 N N . LEU A 1 100 ? -1.665 1.877 4.405 1.00 87.06 100 LEU A N 1
ATOM 740 C CA . LEU A 1 100 ? -0.515 2.502 3.747 1.00 87.06 100 LEU A CA 1
ATOM 741 C C . LEU A 1 100 ? 0.015 1.657 2.583 1.00 87.06 100 LEU A C 1
ATOM 743 O O . LEU A 1 100 ? 0.262 2.193 1.504 1.00 87.06 100 LEU A O 1
ATOM 747 N N . ALA A 1 101 ? 0.145 0.342 2.768 1.00 88.50 101 ALA A N 1
ATOM 748 C CA . ALA A 1 101 ? 0.558 -0.575 1.710 1.00 88.50 101 ALA A CA 1
ATOM 749 C C . ALA A 1 101 ? -0.451 -0.599 0.549 1.00 88.50 101 ALA A C 1
ATOM 751 O O . ALA A 1 101 ? -0.052 -0.588 -0.616 1.00 88.50 101 ALA A O 1
ATOM 752 N N . GLY A 1 102 ? -1.751 -0.570 0.853 1.00 87.88 102 GLY A N 1
ATOM 753 C CA . GLY A 1 102 ? -2.823 -0.472 -0.135 1.00 87.88 102 GLY A CA 1
ATOM 754 C C . GLY A 1 102 ? -2.729 0.807 -0.966 1.00 87.88 102 GLY A C 1
ATOM 755 O O . GLY A 1 102 ? -2.737 0.735 -2.194 1.00 87.88 102 GLY A O 1
ATOM 756 N N . PHE A 1 103 ? -2.557 1.964 -0.319 1.00 86.25 103 PHE A N 1
ATOM 757 C CA . PHE A 1 103 ? -2.359 3.242 -1.012 1.00 86.25 103 PHE A CA 1
ATOM 758 C C . PHE A 1 103 ? -1.075 3.261 -1.840 1.00 86.25 103 PHE A C 1
ATOM 760 O O . PHE A 1 103 ? -1.088 3.716 -2.983 1.00 86.25 103 PHE A O 1
ATOM 767 N N . TYR A 1 104 ? 0.021 2.723 -1.304 1.00 87.06 104 TYR A N 1
ATOM 768 C CA . TYR A 1 104 ? 1.273 2.601 -2.042 1.00 87.06 104 TYR A CA 1
ATOM 769 C C . TYR A 1 104 ? 1.083 1.795 -3.329 1.00 87.06 104 TYR A C 1
ATOM 771 O O . TYR A 1 104 ? 1.468 2.259 -4.400 1.00 87.06 104 TYR A O 1
ATOM 779 N N . LEU A 1 105 ? 0.444 0.624 -3.256 1.00 87.25 105 LEU A N 1
ATOM 780 C CA . LEU A 1 105 ? 0.174 -0.205 -4.431 1.00 87.25 105 LEU A CA 1
ATOM 781 C C . LEU A 1 105 ? -0.772 0.482 -5.418 1.00 87.25 105 LEU A C 1
ATOM 783 O O . LEU A 1 105 ? -0.527 0.424 -6.623 1.00 87.25 105 LEU A O 1
ATOM 787 N N . ALA A 1 106 ? -1.802 1.170 -4.920 1.00 87.00 106 ALA A N 1
ATOM 788 C CA . ALA A 1 106 ? -2.741 1.925 -5.744 1.00 87.00 106 ALA A CA 1
ATOM 789 C C . ALA A 1 106 ? -2.059 3.062 -6.522 1.00 87.00 106 ALA A C 1
ATOM 791 O O . ALA A 1 106 ? -2.445 3.331 -7.655 1.00 87.00 106 ALA A O 1
ATOM 792 N N . CYS A 1 107 ? -1.023 3.695 -5.964 1.00 85.38 107 CYS A N 1
ATOM 793 C CA . CYS A 1 107 ? -0.210 4.684 -6.677 1.00 85.38 107 CYS A CA 1
ATOM 794 C C . CYS A 1 107 ? 0.861 4.034 -7.568 1.00 85.38 107 CYS A C 1
ATOM 796 O O . CYS A 1 107 ? 1.126 4.503 -8.673 1.00 85.38 107 CYS A O 1
ATOM 798 N N . PHE A 1 108 ? 1.485 2.952 -7.106 1.00 87.69 108 PHE A N 1
ATOM 799 C CA . PHE A 1 108 ? 2.611 2.306 -7.774 1.00 87.69 108 PHE A CA 1
ATOM 800 C C . PHE A 1 108 ? 2.207 1.565 -9.051 1.00 87.69 108 PHE A C 1
ATOM 802 O O . PHE A 1 108 ? 2.851 1.736 -10.086 1.00 87.69 108 PHE A O 1
ATOM 809 N N . LEU A 1 109 ? 1.151 0.749 -8.999 1.00 87.69 109 LEU A N 1
ATOM 810 C CA . LEU A 1 109 ? 0.692 -0.070 -10.126 1.00 87.69 109 LEU A CA 1
ATOM 811 C C . LEU A 1 109 ? 0.390 0.750 -11.391 1.00 87.69 109 LEU A C 1
ATOM 813 O O . LEU A 1 109 ? 0.945 0.416 -12.441 1.00 87.69 109 LEU A O 1
ATOM 817 N N . PRO A 1 110 ? -0.407 1.836 -11.338 1.00 85.25 110 PRO A N 1
ATOM 818 C CA . PRO A 1 110 ? -0.687 2.641 -12.525 1.00 85.25 110 PRO A CA 1
ATOM 819 C C . PRO A 1 110 ? 0.527 3.429 -13.036 1.00 85.25 110 PRO A C 1
ATOM 821 O O . PRO A 1 110 ? 0.482 3.905 -14.163 1.00 85.25 110 PRO A O 1
ATOM 824 N N . LEU A 1 111 ? 1.615 3.555 -12.267 1.00 84.25 111 LEU A N 1
ATOM 825 C CA . LEU A 1 111 ? 2.863 4.180 -12.725 1.00 84.25 111 LEU A CA 1
ATOM 826 C C . LEU A 1 111 ? 3.849 3.150 -13.312 1.00 84.25 111 LEU A C 1
ATOM 828 O O . LEU A 1 111 ? 4.378 3.355 -14.405 1.00 84.25 111 LEU A O 1
ATOM 832 N N . CYS A 1 112 ? 4.078 2.024 -12.625 1.00 86.62 112 CYS A N 1
ATOM 833 C CA . CYS A 1 112 ? 5.025 0.982 -13.053 1.00 86.62 112 CYS A CA 1
ATOM 834 C C . CYS A 1 112 ? 4.486 0.178 -14.250 1.00 86.62 112 CYS A C 1
ATOM 836 O O . CYS A 1 112 ? 5.272 -0.157 -15.132 1.00 86.62 112 CYS A O 1
ATOM 838 N N . ILE A 1 113 ? 3.172 -0.086 -14.361 1.00 85.50 113 ILE A N 1
ATOM 839 C CA . ILE A 1 113 ? 2.625 -0.885 -15.478 1.00 85.50 113 ILE A CA 1
ATOM 840 C C . ILE A 1 113 ? 2.755 -0.159 -16.832 1.00 85.50 113 ILE A C 1
ATOM 842 O O . ILE A 1 113 ? 3.361 -0.733 -17.742 1.00 85.50 113 ILE A O 1
ATOM 846 N N . PRO A 1 114 ? 2.262 1.084 -17.020 1.00 84.38 114 PRO A N 1
ATOM 847 C CA . PRO A 1 114 ? 2.388 1.776 -18.304 1.00 84.38 114 PRO A CA 1
ATOM 848 C C . PRO A 1 114 ? 3.840 2.137 -18.623 1.00 84.38 114 PRO A C 1
ATOM 850 O O . PRO A 1 114 ? 4.286 1.954 -19.755 1.00 84.38 114 PRO A O 1
ATOM 853 N N . GLY A 1 115 ? 4.606 2.590 -17.623 1.00 80.00 115 GLY A N 1
ATOM 854 C CA . GLY A 1 115 ? 6.027 2.881 -17.802 1.00 80.00 115 GLY A CA 1
ATOM 855 C C . GLY A 1 115 ? 6.829 1.632 -18.182 1.00 80.00 115 GLY A C 1
ATOM 856 O O . GLY A 1 115 ? 7.669 1.681 -19.080 1.00 80.00 115 GLY A O 1
ATOM 857 N N . GLY A 1 116 ? 6.539 0.494 -17.545 1.00 81.12 116 GLY A N 1
ATOM 858 C CA . GLY A 1 116 ? 7.158 -0.796 -17.845 1.00 81.12 116 GLY A CA 1
ATOM 859 C C . GLY A 1 116 ? 6.809 -1.287 -19.249 1.00 81.12 116 GLY A C 1
ATOM 860 O O . GLY A 1 116 ? 7.688 -1.746 -19.976 1.00 81.12 116 GLY A O 1
ATOM 861 N N . LEU A 1 117 ? 5.558 -1.110 -19.683 1.00 84.06 117 LEU A N 1
ATOM 862 C CA . LEU A 1 117 ? 5.129 -1.386 -21.058 1.00 84.06 117 LEU A CA 1
ATOM 863 C C . LEU A 1 117 ? 5.922 -0.565 -22.083 1.00 84.06 117 LEU A C 1
ATOM 865 O O . LEU A 1 117 ? 6.404 -1.124 -23.069 1.00 84.06 117 LEU A O 1
ATOM 869 N N . ILE A 1 118 ? 6.123 0.732 -21.840 1.00 81.94 118 ILE A N 1
ATOM 870 C CA . ILE A 1 118 ? 6.933 1.590 -22.719 1.00 81.94 118 ILE A CA 1
ATOM 871 C C . ILE A 1 118 ? 8.394 1.121 -22.738 1.00 81.94 118 ILE A C 1
ATOM 873 O O . ILE A 1 118 ? 8.983 0.998 -23.815 1.00 81.94 118 ILE A O 1
ATOM 877 N N . ALA A 1 119 ? 8.968 0.795 -21.576 1.00 79.62 119 ALA A N 1
ATOM 878 C CA . ALA A 1 119 ? 10.337 0.290 -21.467 1.00 79.62 119 ALA A CA 1
ATOM 879 C C . ALA A 1 119 ? 10.542 -1.053 -22.194 1.00 79.62 119 ALA A C 1
ATOM 881 O O . ALA A 1 119 ? 11.627 -1.315 -22.714 1.00 79.62 119 ALA A O 1
ATOM 882 N N . LEU A 1 120 ? 9.504 -1.889 -22.283 1.00 78.88 120 LEU A N 1
ATOM 883 C CA . LEU A 1 120 ? 9.532 -3.147 -23.032 1.00 78.88 120 LEU A CA 1
ATOM 884 C C . LEU A 1 120 ? 9.361 -2.935 -24.543 1.00 78.88 120 LEU A C 1
ATOM 886 O O . LEU A 1 120 ? 10.076 -3.548 -25.340 1.00 78.88 120 LEU A O 1
ATOM 890 N N . ILE A 1 121 ? 8.431 -2.073 -24.955 1.00 79.38 121 ILE A N 1
ATOM 891 C CA . ILE A 1 121 ? 8.037 -1.902 -26.361 1.00 79.38 121 ILE A CA 1
ATOM 892 C C . ILE A 1 121 ? 9.006 -0.983 -27.123 1.00 79.38 121 ILE A C 1
ATOM 894 O O . ILE A 1 121 ? 9.365 -1.282 -28.266 1.00 79.38 121 ILE A O 1
ATOM 898 N N . GLY A 1 122 ? 9.481 0.100 -26.501 1.00 73.69 122 GLY A N 1
ATOM 899 C CA . GLY A 1 122 ? 10.358 1.099 -27.126 1.00 73.69 122 GLY A CA 1
ATOM 900 C C . GLY A 1 122 ? 11.627 0.515 -27.770 1.00 73.69 122 GLY A C 1
ATOM 901 O O . GLY A 1 122 ? 11.875 0.769 -28.954 1.00 73.69 122 GLY A O 1
ATOM 902 N N . PRO A 1 123 ? 12.400 -0.338 -27.067 1.00 69.06 123 PRO A N 1
ATOM 903 C CA . PRO A 1 123 ? 13.588 -0.974 -27.633 1.00 69.06 123 PRO A CA 1
ATOM 904 C C . PRO A 1 123 ? 13.277 -1.859 -28.847 1.00 69.06 123 PRO A C 1
ATOM 906 O O . PRO A 1 123 ? 14.058 -1.895 -29.797 1.00 69.06 123 PRO A O 1
ATOM 909 N N . MET A 1 124 ? 12.125 -2.544 -28.860 1.00 68.94 124 MET A N 1
ATOM 910 C CA . MET A 1 124 ? 11.728 -3.407 -29.979 1.00 68.94 124 MET A CA 1
ATOM 911 C C . MET A 1 124 ? 11.408 -2.615 -31.251 1.00 68.94 124 MET A C 1
ATOM 913 O O . MET A 1 124 ? 11.783 -3.048 -32.344 1.00 68.94 124 MET A O 1
ATOM 917 N N . PHE A 1 125 ? 10.769 -1.449 -31.128 1.00 67.50 125 PHE A N 1
ATOM 918 C CA . PHE A 1 125 ? 10.521 -0.563 -32.270 1.00 67.50 125 PHE A CA 1
ATOM 919 C C . PHE A 1 125 ? 11.814 0.054 -32.815 1.00 67.50 125 PHE A C 1
ATOM 921 O O . PHE A 1 125 ? 12.024 0.053 -34.028 1.00 67.50 125 PHE A O 1
ATOM 928 N N . PHE A 1 126 ? 12.729 0.483 -31.943 1.00 64.81 126 PHE A N 1
ATOM 929 C CA . PHE A 1 126 ? 14.002 1.080 -32.361 1.00 64.81 126 PHE A CA 1
ATOM 930 C C . PHE A 1 126 ? 14.903 0.092 -33.126 1.00 64.81 126 PHE A C 1
ATOM 932 O O . PHE A 1 126 ? 15.560 0.444 -34.107 1.00 64.81 126 PHE A O 1
ATOM 939 N N . LEU A 1 127 ? 14.902 -1.183 -32.727 1.00 63.62 127 LEU A N 1
ATOM 940 C CA . LEU A 1 127 ? 15.638 -2.238 -33.434 1.00 63.62 127 LEU A CA 1
ATOM 941 C C . LEU A 1 127 ? 15.007 -2.618 -34.772 1.00 63.62 127 LEU A C 1
ATOM 943 O O . LEU A 1 127 ? 15.733 -3.036 -35.674 1.00 63.62 127 LEU A O 1
ATOM 947 N N . ARG A 1 128 ? 13.678 -2.507 -34.899 1.00 61.19 128 ARG A N 1
ATOM 948 C CA . ARG A 1 128 ? 12.982 -2.689 -36.179 1.00 61.19 128 ARG A CA 1
ATOM 949 C C . ARG A 1 128 ? 13.330 -1.569 -37.159 1.00 61.19 128 ARG A C 1
ATOM 951 O O . ARG A 1 128 ? 13.681 -1.895 -38.288 1.00 61.19 128 ARG A O 1
ATOM 958 N N . GLY A 1 129 ? 13.346 -0.311 -36.708 1.00 60.25 129 GLY A N 1
ATOM 959 C CA . GLY A 1 129 ? 13.748 0.844 -37.525 1.00 60.25 129 GLY A CA 1
ATOM 960 C C . GLY A 1 129 ? 15.179 0.717 -38.057 1.00 60.25 129 GLY A C 1
ATOM 961 O O . GLY A 1 129 ? 15.387 0.686 -39.264 1.00 60.25 129 GLY A O 1
ATOM 962 N N . LYS A 1 130 ? 16.155 0.435 -37.179 1.00 57.75 130 LYS A N 1
ATOM 963 C CA . LYS A 1 130 ? 17.555 0.208 -37.600 1.00 57.75 130 LYS A CA 1
ATOM 964 C C . LYS A 1 130 ? 17.749 -0.955 -38.580 1.00 57.75 130 LYS A C 1
ATOM 966 O O . LYS A 1 130 ? 18.764 -1.014 -39.268 1.00 57.75 130 LYS A O 1
ATOM 971 N N . LYS A 1 131 ? 16.832 -1.927 -38.606 1.00 54.88 131 LYS A N 1
ATOM 972 C CA . LYS A 1 131 ? 16.881 -3.050 -39.552 1.00 54.88 131 LYS A CA 1
ATOM 973 C C . LYS A 1 131 ? 16.355 -2.652 -40.937 1.00 54.88 131 LYS A C 1
ATOM 975 O O . LYS A 1 131 ? 16.768 -3.275 -41.907 1.00 54.88 131 LYS A O 1
ATOM 980 N N . GLN A 1 132 ? 15.468 -1.657 -41.014 1.00 54.84 132 GLN A N 1
ATOM 981 C CA . GLN A 1 132 ? 14.995 -1.070 -42.269 1.00 54.84 132 GLN A CA 1
ATOM 982 C C . GLN A 1 132 ? 16.038 -0.116 -42.857 1.00 54.84 132 GLN A C 1
ATOM 984 O O . GLN A 1 132 ? 16.346 -0.247 -44.035 1.00 54.84 132 GLN A O 1
ATOM 989 N N . ASP A 1 133 ? 16.670 0.729 -42.039 1.00 55.09 133 ASP A N 1
ATOM 990 C CA . ASP A 1 133 ? 17.714 1.653 -42.515 1.00 55.09 133 ASP A CA 1
ATOM 991 C C . ASP A 1 133 ? 18.915 0.900 -43.114 1.00 55.09 133 ASP A C 1
ATOM 993 O O . ASP A 1 133 ? 19.368 1.199 -44.215 1.00 55.09 133 ASP A O 1
ATOM 997 N N . ALA A 1 134 ? 19.361 -0.174 -42.452 1.00 52.94 134 ALA A N 1
ATOM 998 C CA . ALA A 1 134 ? 20.453 -1.016 -42.949 1.00 52.94 134 ALA A CA 1
ATOM 999 C C . ALA A 1 134 ? 20.095 -1.840 -44.206 1.00 52.94 134 ALA A C 1
ATOM 1001 O O . ALA A 1 134 ? 20.989 -2.362 -44.871 1.00 52.94 134 ALA A O 1
ATOM 1002 N N . ALA A 1 135 ? 18.806 -2.015 -44.515 1.00 52.28 135 ALA A N 1
ATOM 1003 C CA . ALA A 1 135 ? 18.363 -2.688 -45.737 1.00 52.28 135 ALA A CA 1
ATOM 1004 C C . ALA A 1 135 ? 18.296 -1.727 -46.936 1.00 52.28 135 ALA A C 1
ATOM 1006 O O . ALA A 1 135 ? 18.410 -2.180 -48.070 1.00 52.28 135 ALA A O 1
ATOM 1007 N N . ILE A 1 136 ? 18.139 -0.424 -46.682 1.00 53.75 136 ILE A N 1
ATOM 1008 C CA . ILE A 1 136 ? 18.101 0.623 -47.709 1.00 53.75 136 ILE A CA 1
ATOM 1009 C C . ILE A 1 136 ? 19.524 1.029 -48.131 1.00 53.75 136 ILE A C 1
ATOM 1011 O O . ILE A 1 136 ? 19.744 1.292 -49.301 1.00 53.75 136 ILE A O 1
ATOM 1015 N N . GLU A 1 137 ? 20.509 0.991 -47.226 1.00 50.53 137 GLU A N 1
ATOM 1016 C CA . GLU A 1 137 ? 21.927 1.291 -47.532 1.00 50.53 137 GLU A CA 1
ATOM 1017 C C . GLU A 1 137 ? 22.654 0.232 -48.392 1.00 50.53 137 GLU A C 1
ATOM 1019 O O . GLU A 1 137 ? 23.786 0.459 -48.810 1.00 50.53 137 GLU A O 1
ATOM 1024 N N . ASN A 1 138 ? 22.046 -0.937 -48.628 1.00 50.03 138 ASN A N 1
ATOM 1025 C CA . ASN A 1 138 ? 22.630 -2.027 -49.428 1.00 50.03 138 ASN A CA 1
ATOM 1026 C C . ASN A 1 138 ? 21.978 -2.185 -50.819 1.00 50.03 138 ASN A C 1
ATOM 1028 O O . ASN A 1 138 ? 22.178 -3.214 -51.468 1.00 50.03 138 ASN A O 1
ATOM 1032 N N . PHE A 1 139 ? 21.198 -1.194 -51.256 1.00 47.66 139 PHE A N 1
ATOM 1033 C CA . PHE A 1 139 ? 20.687 -1.037 -52.622 1.00 47.66 139 PHE A CA 1
ATOM 1034 C C . PHE A 1 139 ? 21.254 0.244 -53.237 1.00 47.66 139 PHE A C 1
ATOM 1036 O O . PHE A 1 139 ? 21.430 0.248 -54.475 1.00 47.66 139 PHE A O 1
#

pLDDT: mean 79.78, std 11.33, range [47.66, 92.38]

Sequence (139 aa):
MKKRFGGVLAGQIIGLIIVCVASGFIALISFGAIGGVTMASAPEQTFQYVAPFTCPNGTVEYQQYRASYNRPGEYSIIVECVAADGSRTDITGKAIFYALAGFYLACFLPLCIPGGLIALIGPMFFLRGKKQDAAIENF

Secondary structure (DSSP, 8-state):
-HHHHHHHHHHHHHHHHHHHHHHHHHHHHHHHHHHHHHHHHSHHHHHHHHHHHH-TTEEEEEEEEES-SSSTT-EEEEEEEEETTS-EEE-HHHHHHHHHHHHHHHHHHHHHHHHHHHHHHHHHHHHHHHHHHHHHTT-

Radius of gyration: 24.58 Å; chains: 1; bounding box: 42×36×81 Å

Foldseek 3Di:
DVVVVVVLVVQLVVQLVVQLVVLLVVLVVVLCVVVVVCCVPPVPVLLVVCCCVQAVQFDKDKDKDQPDPVDPPRIDIWIWGQHPVRDIDTRPVVSSVVSSVVSSCVSSVVRSVVSSVCSNVVSVVVVVVVVVVVVVVVD